Protein AF-A0A1I5FTM3-F1 (afdb_monomer_lite)

Sequence (82 aa):
MTKNQRKLVRLMETVGDDKFFELLDTFNGETIYFTPCFNIQARNEAIRKDWNEGKGLTIHELSEKYQMSKSRIYDILPLIEK

Structure (mmCIF, N/CA/C/O backbone):
data_AF-A0A1I5FTM3-F1
#
_entry.id   AF-A0A1I5FTM3-F1
#
loop_
_atom_site.group_PDB
_atom_site.id
_atom_site.type_symbol
_atom_site.label_atom_id
_atom_site.label_alt_id
_atom_site.label_comp_id
_atom_site.label_asym_id
_atom_site.label_entity_id
_atom_site.label_seq_id
_atom_site.pdbx_PDB_ins_code
_atom_site.Cartn_x
_atom_site.Cartn_y
_atom_site.Cartn_z
_atom_site.occupancy
_atom_site.B_iso_or_equiv
_atom_site.auth_seq_id
_atom_site.auth_comp_id
_atom_site.auth_asym_id
_atom_site.auth_atom_id
_atom_site.pdbx_PDB_model_num
ATOM 1 N N . MET A 1 1 ? 17.288 -14.375 -6.819 1.00 69.12 1 MET A N 1
ATOM 2 C CA . MET A 1 1 ? 16.378 -13.315 -7.307 1.00 69.12 1 MET A CA 1
ATOM 3 C C . MET A 1 1 ? 16.270 -12.201 -6.270 1.00 69.12 1 MET A C 1
ATOM 5 O O . MET A 1 1 ? 16.003 -12.484 -5.104 1.00 69.12 1 MET A O 1
ATOM 9 N N . THR A 1 2 ? 16.509 -10.949 -6.650 1.00 91.00 2 THR A N 1
ATOM 10 C CA . THR A 1 2 ? 16.448 -9.799 -5.735 1.00 91.00 2 THR A CA 1
ATOM 11 C C . THR A 1 2 ? 15.002 -9.471 -5.337 1.00 91.00 2 THR A C 1
ATOM 13 O O . THR A 1 2 ? 14.036 -9.939 -5.947 1.00 91.00 2 THR A O 1
ATOM 16 N N . LYS A 1 3 ? 14.821 -8.657 -4.285 1.00 80.81 3 LYS A N 1
ATOM 17 C CA . LYS A 1 3 ? 13.494 -8.163 -3.864 1.00 80.81 3 LYS A CA 1
ATOM 18 C C . LYS A 1 3 ? 12.791 -7.391 -4.990 1.00 80.81 3 LYS A C 1
ATOM 20 O O . LYS A 1 3 ? 11.581 -7.519 -5.135 1.00 80.81 3 LYS A O 1
ATOM 25 N N . ASN A 1 4 ? 13.547 -6.645 -5.796 1.00 84.19 4 ASN A N 1
ATOM 26 C CA . ASN A 1 4 ? 13.009 -5.871 -6.916 1.00 84.19 4 ASN A CA 1
ATOM 27 C C . ASN A 1 4 ? 12.613 -6.771 -8.089 1.00 84.19 4 ASN A C 1
ATOM 29 O O . ASN A 1 4 ? 11.524 -6.607 -8.622 1.00 84.19 4 ASN A O 1
ATOM 33 N N . GLN A 1 5 ? 13.420 -7.787 -8.411 1.00 87.62 5 GLN A N 1
ATOM 34 C CA . GLN A 1 5 ? 13.064 -8.772 -9.438 1.00 87.62 5 GLN A CA 1
ATOM 35 C C . GLN A 1 5 ? 11.756 -9.500 -9.095 1.00 87.62 5 GLN A C 1
ATOM 37 O O . GLN A 1 5 ? 10.890 -9.635 -9.947 1.00 87.62 5 GLN A O 1
ATOM 42 N N . ARG A 1 6 ? 11.554 -9.884 -7.825 1.00 91.56 6 ARG A N 1
ATOM 43 C CA . ARG A 1 6 ? 10.281 -10.477 -7.369 1.00 91.56 6 ARG A CA 1
ATOM 44 C C . ARG A 1 6 ? 9.079 -9.552 -7.561 1.00 91.56 6 ARG A C 1
ATOM 46 O O . ARG A 1 6 ? 8.003 -10.018 -7.913 1.00 91.56 6 ARG A O 1
ATOM 53 N N . LYS A 1 7 ? 9.249 -8.252 -7.312 1.00 88.81 7 LYS A N 1
ATOM 54 C CA . LYS A 1 7 ? 8.182 -7.263 -7.508 1.00 88.81 7 LYS A CA 1
ATOM 55 C C . LYS A 1 7 ? 7.862 -7.049 -8.987 1.00 88.81 7 LYS A C 1
ATOM 57 O O . LYS A 1 7 ? 6.692 -6.922 -9.311 1.00 88.81 7 LYS A O 1
ATOM 62 N N . LEU A 1 8 ? 8.877 -7.042 -9.853 1.00 90.12 8 LEU A N 1
ATOM 63 C CA . LEU A 1 8 ? 8.692 -6.924 -11.301 1.00 90.12 8 LEU A CA 1
ATOM 64 C C . LEU A 1 8 ? 7.942 -8.124 -11.878 1.00 90.12 8 LEU A C 1
ATOM 66 O O . LEU A 1 8 ? 6.997 -7.923 -12.628 1.00 90.12 8 LEU A O 1
ATOM 70 N N . VAL A 1 9 ? 8.287 -9.347 -11.458 1.00 92.06 9 VAL A N 1
ATOM 71 C CA . VAL A 1 9 ? 7.541 -10.556 -11.854 1.00 92.06 9 VAL A CA 1
ATOM 72 C C . VAL A 1 9 ? 6.072 -10.442 -11.446 1.00 92.06 9 VAL A C 1
ATOM 74 O O . VAL A 1 9 ? 5.187 -10.642 -12.265 1.00 92.06 9 VAL A O 1
ATOM 77 N N . ARG A 1 10 ? 5.796 -10.016 -10.209 1.00 90.69 10 ARG A N 1
ATOM 78 C CA . ARG A 1 10 ? 4.414 -9.842 -9.742 1.00 90.69 10 ARG A CA 1
ATOM 79 C C . ARG A 1 10 ? 3.662 -8.730 -10.480 1.00 90.69 10 ARG A C 1
ATOM 81 O O . ARG A 1 10 ? 2.453 -8.830 -10.664 1.00 90.69 10 ARG A O 1
ATOM 88 N N . LEU A 1 11 ? 4.357 -7.664 -10.874 1.00 90.31 11 LEU A N 1
ATOM 89 C CA . LEU A 1 11 ? 3.776 -6.595 -11.685 1.00 90.31 11 LEU A CA 1
ATOM 90 C C . LEU A 1 11 ? 3.400 -7.118 -13.078 1.00 90.31 11 LEU A C 1
ATOM 92 O O . LEU A 1 11 ? 2.284 -6.868 -13.521 1.00 90.31 11 LEU A O 1
ATOM 96 N N . MET A 1 12 ? 4.287 -7.891 -13.710 1.00 92.19 12 MET A N 1
ATOM 97 C CA . MET A 1 12 ? 4.030 -8.564 -14.986 1.00 92.19 12 MET A CA 1
ATOM 98 C C . MET A 1 12 ? 2.808 -9.486 -14.893 1.00 92.19 12 MET A C 1
ATOM 100 O O . MET A 1 12 ? 1.881 -9.338 -15.677 1.00 92.19 12 MET A O 1
ATOM 104 N N . GLU A 1 13 ? 2.730 -10.337 -13.864 1.00 93.44 13 GLU A N 1
ATOM 105 C CA . GLU A 1 13 ? 1.571 -11.216 -13.620 1.00 93.44 13 GLU A CA 1
ATOM 106 C C . GLU A 1 13 ? 0.257 -10.444 -13.407 1.00 93.44 13 GLU A C 1
ATOM 108 O O . GLU A 1 13 ? -0.812 -10.923 -13.773 1.00 93.44 13 GLU A O 1
ATOM 113 N N . THR A 1 14 ? 0.318 -9.257 -12.795 1.00 91.38 14 THR A N 1
ATOM 114 C CA . THR A 1 14 ? -0.877 -8.450 -12.489 1.00 91.38 14 THR A CA 1
ATOM 115 C C . THR A 1 14 ? -1.420 -7.736 -13.725 1.00 91.38 14 THR A C 1
ATOM 117 O O . THR A 1 14 ? -2.631 -7.586 -13.868 1.00 91.38 14 THR A O 1
ATOM 120 N N . VAL A 1 15 ? -0.527 -7.245 -14.583 1.00 91.75 15 VAL A N 1
ATOM 121 C CA . VAL A 1 15 ? -0.878 -6.390 -15.726 1.00 91.75 15 VAL A CA 1
ATOM 122 C C . VAL A 1 15 ? -1.002 -7.201 -17.026 1.00 91.75 15 VAL A C 1
ATOM 124 O O . VAL A 1 15 ? -1.717 -6.786 -17.935 1.00 91.75 15 VAL A O 1
ATOM 127 N N . GLY A 1 16 ? -0.374 -8.378 -17.088 1.00 94.12 16 GLY A N 1
ATOM 128 C CA . GLY A 1 16 ? -0.294 -9.237 -18.267 1.00 94.12 16 GLY A CA 1
ATOM 129 C C . GLY A 1 16 ? 0.896 -8.895 -19.165 1.00 94.12 16 GLY A C 1
ATOM 130 O O . GLY A 1 16 ? 1.342 -7.747 -19.214 1.00 94.12 16 GLY A O 1
ATOM 131 N N . ASP A 1 17 ? 1.397 -9.902 -19.882 1.00 92.50 17 ASP A N 1
ATOM 132 C CA . ASP A 1 17 ? 2.650 -9.828 -20.644 1.00 92.50 17 ASP A CA 1
ATOM 133 C C . ASP A 1 17 ? 2.641 -8.702 -21.691 1.00 92.50 17 ASP A C 1
ATOM 135 O O . ASP A 1 17 ? 3.538 -7.860 -21.686 1.00 92.50 17 ASP A O 1
ATOM 139 N N . ASP A 1 18 ? 1.598 -8.619 -22.524 1.00 93.12 18 ASP A N 1
ATOM 140 C CA . ASP A 1 18 ? 1.498 -7.624 -23.605 1.00 93.12 18 ASP A CA 1
ATOM 141 C C . ASP A 1 18 ? 1.633 -6.188 -23.082 1.00 93.12 18 ASP A C 1
ATOM 143 O O . ASP A 1 18 ? 2.410 -5.377 -23.589 1.00 93.12 18 ASP A O 1
ATOM 147 N N . LYS A 1 19 ? 0.898 -5.883 -22.009 1.00 94.12 19 LYS A N 1
ATOM 148 C CA . LYS A 1 19 ? 0.905 -4.560 -21.384 1.00 94.12 19 LYS A CA 1
ATOM 149 C C . LYS A 1 19 ? 2.168 -4.309 -20.579 1.00 94.12 19 LYS A C 1
ATOM 151 O O . LYS A 1 19 ? 2.628 -3.174 -20.520 1.00 94.12 19 LYS A O 1
ATOM 156 N N . PHE A 1 20 ? 2.763 -5.341 -19.994 1.00 94.81 20 PHE A N 1
ATOM 157 C CA . PHE A 1 20 ? 4.038 -5.208 -19.307 1.00 94.81 20 PHE A CA 1
ATOM 158 C C . PHE A 1 20 ? 5.166 -4.810 -20.269 1.00 94.81 20 PHE A C 1
ATOM 160 O O . PHE A 1 20 ? 5.929 -3.899 -19.952 1.00 94.81 20 PHE A O 1
ATOM 167 N N . PHE A 1 21 ? 5.242 -5.419 -21.457 1.00 93.88 21 PHE A N 1
ATOM 168 C CA . PHE A 1 21 ? 6.234 -5.037 -22.467 1.00 93.88 21 PHE A CA 1
ATOM 169 C C . PHE A 1 21 ? 6.001 -3.629 -23.024 1.00 93.88 21 PHE A C 1
ATOM 171 O O . PHE A 1 21 ? 6.965 -2.883 -23.173 1.00 93.88 21 PHE A O 1
ATOM 178 N N . GLU A 1 22 ? 4.744 -3.228 -23.244 1.00 95.12 22 GLU A N 1
ATOM 179 C CA . GLU A 1 22 ? 4.397 -1.851 -23.635 1.00 95.12 22 GLU A CA 1
ATOM 180 C C . GLU A 1 22 ? 4.890 -0.827 -22.594 1.00 95.12 22 GLU A C 1
ATOM 182 O O . GLU A 1 22 ? 5.468 0.203 -22.948 1.00 95.12 22 GLU A O 1
ATOM 187 N N . LEU A 1 23 ? 4.738 -1.130 -21.298 1.00 92.00 23 LEU A N 1
ATOM 188 C CA . LEU A 1 23 ? 5.247 -0.282 -20.215 1.00 92.00 23 LEU A CA 1
ATOM 189 C C . LEU A 1 23 ? 6.782 -0.241 -20.194 1.00 92.00 23 LEU A C 1
ATOM 191 O O . LEU A 1 23 ? 7.355 0.827 -19.987 1.00 92.00 23 LEU A O 1
ATOM 195 N N . LEU A 1 24 ? 7.459 -1.374 -20.405 1.00 91.94 24 LEU A N 1
ATOM 196 C CA . LEU A 1 24 ? 8.925 -1.410 -20.442 1.00 91.94 24 LEU A CA 1
ATOM 197 C C . LEU A 1 24 ? 9.501 -0.574 -21.588 1.00 91.94 24 LEU A C 1
ATOM 199 O O . LEU A 1 24 ? 10.515 0.090 -21.383 1.00 91.94 24 LEU A O 1
ATOM 203 N N . ASP A 1 25 ? 8.864 -0.597 -22.758 1.00 94.25 25 ASP A N 1
ATOM 204 C CA . ASP A 1 25 ? 9.271 0.228 -23.898 1.00 94.25 25 ASP A CA 1
ATOM 205 C C . ASP A 1 25 ? 9.022 1.717 -23.618 1.00 94.25 25 ASP A C 1
ATOM 207 O O . ASP A 1 25 ? 9.917 2.546 -23.781 1.00 94.25 25 ASP A O 1
ATOM 211 N N . THR A 1 26 ? 7.843 2.039 -23.076 1.00 94.06 26 THR A N 1
ATOM 212 C CA . THR A 1 26 ? 7.442 3.419 -22.756 1.00 94.06 26 THR A CA 1
ATOM 213 C C . THR A 1 26 ? 8.387 4.089 -21.755 1.00 94.06 26 THR A C 1
ATOM 215 O O . THR A 1 26 ? 8.700 5.266 -21.901 1.00 94.06 26 THR A O 1
ATOM 218 N N . PHE A 1 27 ? 8.846 3.355 -20.738 1.00 90.44 27 PHE A N 1
ATOM 219 C CA . PHE A 1 27 ? 9.673 3.895 -19.651 1.00 90.44 27 PHE A CA 1
ATOM 220 C C . PHE A 1 27 ? 11.152 3.509 -19.755 1.00 90.44 27 PHE A C 1
ATOM 222 O O . PHE A 1 27 ? 11.886 3.534 -18.760 1.00 90.44 27 PHE A O 1
ATOM 229 N N . ASN A 1 28 ? 11.604 3.099 -20.938 1.00 90.69 28 ASN A N 1
ATOM 230 C CA . ASN A 1 28 ? 12.969 2.640 -21.130 1.00 90.69 28 ASN A CA 1
ATOM 231 C C . ASN A 1 28 ? 13.987 3.736 -20.761 1.00 90.69 28 ASN A C 1
ATOM 233 O O . ASN A 1 28 ? 13.940 4.856 -21.263 1.00 90.69 28 ASN A O 1
ATOM 237 N N . GLY A 1 29 ? 14.927 3.401 -19.873 1.00 88.75 29 GLY A N 1
ATOM 238 C CA . GLY A 1 29 ? 15.944 4.330 -19.373 1.00 88.75 29 GLY A CA 1
ATOM 239 C C . GLY A 1 29 ? 15.466 5.280 -18.269 1.00 88.75 29 GLY A C 1
ATOM 240 O O . GLY A 1 29 ? 16.292 5.981 -17.682 1.00 88.75 29 GLY A O 1
ATOM 241 N N . GLU A 1 30 ? 14.178 5.276 -17.925 1.00 90.38 30 GLU A N 1
ATOM 242 C CA . GLU A 1 30 ? 13.633 6.098 -16.848 1.00 90.38 30 GLU A CA 1
ATOM 243 C C . GLU A 1 30 ? 13.653 5.373 -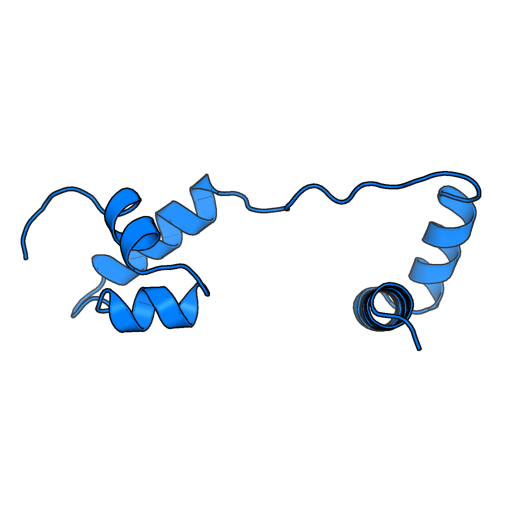15.495 1.00 90.38 30 GLU A C 1
ATOM 245 O O . GLU A 1 30 ? 13.481 4.158 -15.385 1.00 90.38 30 GLU A O 1
ATOM 250 N N . THR A 1 31 ? 13.834 6.138 -14.416 1.00 88.62 31 THR A N 1
ATOM 251 C CA . THR A 1 31 ? 13.633 5.634 -13.051 1.00 88.62 31 THR A CA 1
ATOM 252 C C . THR A 1 31 ? 12.250 6.045 -12.563 1.00 88.62 31 THR A C 1
ATOM 254 O O . THR A 1 31 ? 12.045 7.187 -12.156 1.00 88.62 31 THR A O 1
ATOM 257 N N . ILE A 1 32 ? 11.302 5.106 -12.559 1.00 83.38 32 ILE A N 1
ATOM 258 C CA . ILE A 1 32 ? 9.940 5.355 -12.071 1.00 83.38 32 ILE A CA 1
ATOM 259 C C . ILE A 1 32 ? 9.871 5.151 -10.559 1.00 83.38 32 ILE A C 1
ATOM 261 O O . ILE A 1 32 ? 10.155 4.067 -10.039 1.00 83.38 32 ILE A O 1
ATOM 265 N N . TYR A 1 33 ? 9.417 6.180 -9.846 1.00 83.69 33 TYR A N 1
ATOM 266 C CA . TYR A 1 33 ? 9.078 6.073 -8.434 1.00 83.69 33 TYR A CA 1
ATOM 267 C C . TYR A 1 33 ? 7.570 5.889 -8.256 1.00 83.69 33 TYR A C 1
ATOM 269 O O . TYR A 1 33 ? 6.785 6.808 -8.482 1.00 83.69 33 TYR A O 1
ATOM 277 N N . PHE A 1 34 ? 7.161 4.706 -7.797 1.00 76.56 34 PHE A N 1
ATOM 278 C CA . PHE A 1 34 ? 5.786 4.483 -7.364 1.00 76.56 34 PHE A CA 1
ATOM 279 C C . PHE A 1 34 ? 5.579 5.151 -6.009 1.00 76.56 34 PHE A C 1
ATOM 281 O O . PHE A 1 34 ? 6.031 4.646 -4.975 1.00 76.56 34 PHE A O 1
ATOM 288 N N . THR A 1 35 ? 4.884 6.286 -6.011 1.00 68.81 35 THR A N 1
ATOM 289 C CA . THR A 1 35 ? 4.374 6.851 -4.767 1.00 68.81 35 THR A CA 1
ATOM 290 C C . THR A 1 35 ? 3.385 5.862 -4.149 1.00 68.81 35 THR A C 1
ATOM 292 O O . THR A 1 35 ? 2.694 5.133 -4.867 1.00 68.81 35 THR A O 1
ATOM 295 N N . PRO A 1 36 ? 3.307 5.778 -2.812 1.00 66.12 36 PRO A N 1
ATOM 296 C CA . PRO A 1 36 ? 2.297 4.957 -2.170 1.00 66.12 36 PRO A 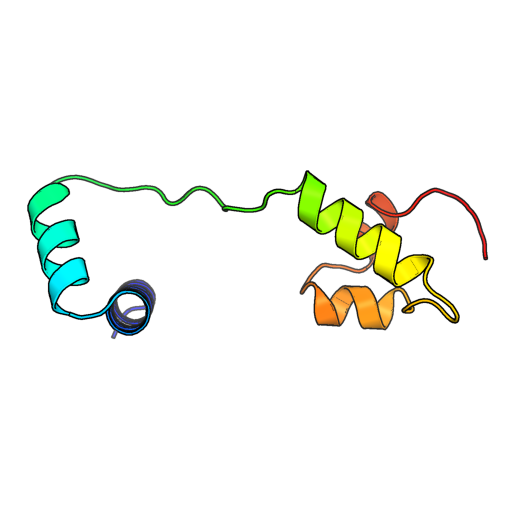CA 1
ATOM 297 C C . PRO A 1 36 ? 0.912 5.412 -2.657 1.00 66.12 36 PRO A C 1
ATOM 299 O O . PRO A 1 36 ? 0.467 6.498 -2.292 1.00 66.12 36 PRO A O 1
ATOM 302 N N . CYS A 1 37 ? 0.225 4.599 -3.471 1.00 55.78 37 CYS A N 1
ATOM 303 C CA . CYS A 1 37 ? -1.142 4.868 -3.931 1.00 55.78 37 CYS A CA 1
ATOM 304 C C . CYS A 1 37 ? -2.151 4.614 -2.801 1.00 55.78 37 CYS A C 1
ATOM 306 O O . CYS A 1 37 ? -3.136 3.894 -2.933 1.00 55.78 37 CYS A O 1
ATOM 308 N N . PHE A 1 38 ? -1.898 5.180 -1.629 1.00 58.50 38 PHE A N 1
ATOM 309 C CA . PHE A 1 38 ? -2.919 5.253 -0.614 1.00 58.50 38 PHE A CA 1
ATOM 310 C C . PHE A 1 38 ? -3.723 6.493 -0.950 1.00 58.50 38 PHE A C 1
ATOM 312 O O . PHE A 1 38 ? -3.278 7.610 -0.700 1.00 58.50 38 PHE A O 1
ATOM 319 N N . ASN A 1 39 ? -4.931 6.306 -1.478 1.00 74.81 39 ASN A N 1
ATOM 320 C CA . ASN A 1 39 ? -5.975 7.268 -1.173 1.00 74.81 39 ASN A CA 1
ATOM 321 C C . ASN A 1 39 ? -6.189 7.167 0.347 1.00 74.81 39 ASN A C 1
ATOM 323 O O . ASN A 1 39 ? -6.978 6.360 0.837 1.00 74.81 39 ASN A O 1
ATOM 327 N N . ILE A 1 40 ? -5.336 7.875 1.095 1.00 79.00 40 ILE A N 1
ATOM 328 C CA . ILE A 1 40 ? -5.268 7.837 2.556 1.00 79.00 40 ILE A CA 1
ATOM 329 C C . ILE A 1 40 ? -6.639 8.206 3.105 1.00 79.00 40 ILE A C 1
ATOM 331 O O . ILE A 1 40 ? -7.089 7.589 4.063 1.00 79.00 40 ILE A O 1
ATOM 335 N N . GLN A 1 41 ? -7.308 9.156 2.455 1.00 80.56 41 GLN A N 1
ATOM 336 C CA . GLN A 1 41 ? -8.663 9.582 2.750 1.00 80.56 41 GLN A CA 1
ATOM 337 C C . GLN A 1 41 ? -9.640 8.410 2.604 1.00 80.56 41 GLN A C 1
ATOM 339 O O . GLN A 1 41 ? -10.258 8.039 3.597 1.00 80.56 41 GLN A O 1
ATOM 344 N N . ALA A 1 42 ? -9.687 7.741 1.447 1.00 84.31 42 ALA A N 1
ATOM 345 C CA . ALA A 1 42 ? -10.579 6.597 1.232 1.00 84.31 42 ALA A CA 1
ATOM 346 C C . ALA A 1 42 ? -10.286 5.417 2.177 1.00 84.31 42 ALA A C 1
ATOM 348 O O . ALA A 1 42 ? -11.208 4.793 2.698 1.00 84.31 42 ALA A O 1
ATOM 349 N N . ARG A 1 43 ? -9.009 5.121 2.463 1.00 87.94 43 ARG A N 1
ATOM 350 C CA . ARG A 1 43 ? -8.639 4.096 3.456 1.00 87.94 43 ARG A CA 1
ATOM 351 C C . ARG A 1 43 ? -9.122 4.490 4.852 1.00 87.94 43 ARG A C 1
ATOM 353 O O . ARG A 1 43 ? -9.667 3.659 5.567 1.00 87.94 43 ARG A O 1
ATOM 360 N N . ASN A 1 44 ? -8.900 5.738 5.256 1.00 89.81 44 ASN A N 1
ATOM 361 C CA . A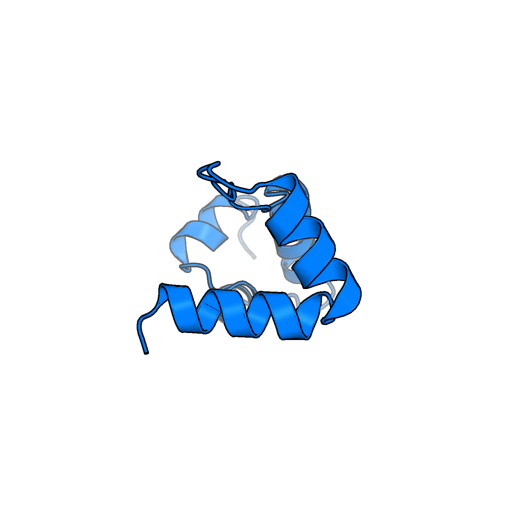SN A 1 44 ? -9.301 6.224 6.573 1.00 89.81 44 ASN A CA 1
ATOM 362 C C . ASN A 1 44 ? -10.832 6.242 6.719 1.00 89.81 44 ASN A C 1
ATOM 364 O O . ASN A 1 44 ? -11.343 5.909 7.783 1.00 89.81 44 ASN A O 1
ATOM 368 N N . GLU A 1 45 ? -11.566 6.578 5.658 1.00 87.62 45 GLU A N 1
ATOM 369 C CA . GLU A 1 45 ? -13.026 6.461 5.606 1.00 87.62 45 GLU A CA 1
ATOM 370 C C . GLU A 1 45 ? -13.486 5.007 5.739 1.00 87.62 45 GLU A C 1
ATOM 372 O O . GLU A 1 45 ? -14.373 4.7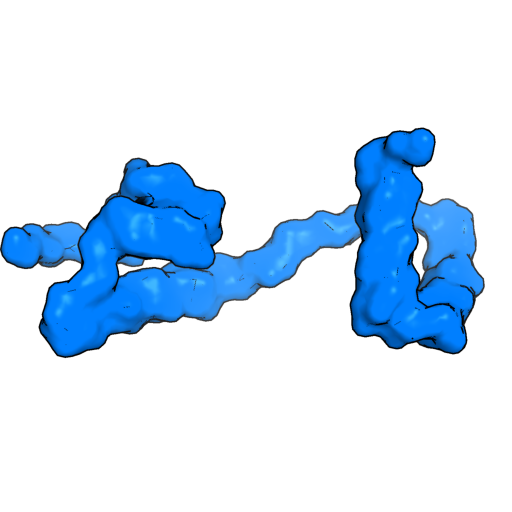30 6.544 1.00 87.62 45 GLU A O 1
ATOM 377 N N . ALA A 1 46 ? -12.841 4.069 5.040 1.00 89.06 46 ALA A N 1
ATOM 378 C CA . ALA A 1 46 ? -13.132 2.642 5.171 1.00 89.06 46 ALA A CA 1
ATOM 379 C C . ALA A 1 46 ? -12.876 2.127 6.601 1.00 89.06 46 ALA A C 1
ATOM 381 O O . ALA A 1 46 ? -13.731 1.450 7.168 1.00 89.06 46 ALA A O 1
ATOM 382 N N . ILE A 1 47 ? -11.761 2.530 7.226 1.00 90.81 47 ILE A N 1
ATOM 383 C CA . ILE A 1 47 ? -11.444 2.215 8.632 1.00 90.81 47 ILE A CA 1
ATOM 384 C C . ILE A 1 47 ? -12.533 2.754 9.572 1.00 90.81 47 ILE A C 1
ATOM 386 O O . ILE A 1 47 ? -12.990 2.042 10.465 1.00 90.81 47 ILE A O 1
ATOM 390 N N . ARG A 1 48 ? -12.986 3.999 9.372 1.00 90.31 48 ARG A N 1
ATOM 391 C CA . ARG A 1 48 ? -14.058 4.604 10.183 1.00 90.31 48 ARG A CA 1
ATOM 392 C C . ARG A 1 48 ? -15.404 3.923 9.967 1.00 90.31 48 ARG A C 1
ATOM 394 O O . ARG A 1 48 ? -16.175 3.812 10.916 1.00 90.31 48 ARG A O 1
ATOM 401 N N . LYS A 1 49 ? -15.706 3.487 8.744 1.00 90.12 49 LYS A N 1
ATOM 402 C CA . LYS A 1 49 ? -16.930 2.739 8.453 1.00 90.12 49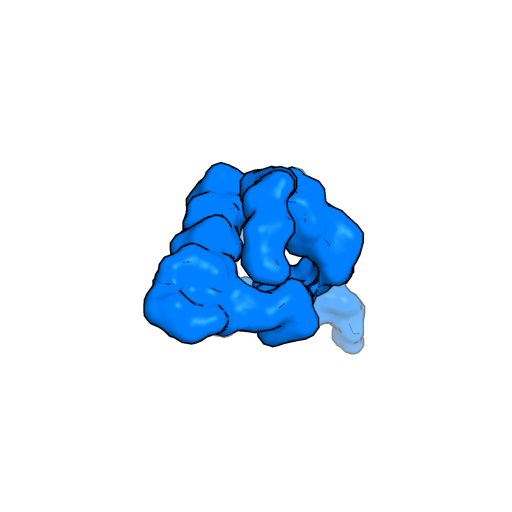 LYS A CA 1
ATOM 403 C C . LYS A 1 49 ? -16.921 1.401 9.189 1.00 90.12 49 LYS A C 1
ATOM 405 O O . LYS A 1 49 ? -17.835 1.145 9.964 1.00 90.12 49 LYS A O 1
ATOM 410 N N . ASP A 1 50 ? -15.851 0.624 9.033 1.00 90.44 50 ASP A N 1
ATOM 411 C CA . ASP A 1 50 ? -15.684 -0.674 9.696 1.00 90.44 50 ASP A CA 1
ATOM 412 C C . ASP A 1 50 ? -15.750 -0.570 11.233 1.00 90.44 50 ASP A C 1
ATOM 414 O O . ASP A 1 50 ? -16.236 -1.480 11.901 1.00 90.44 50 ASP A O 1
ATOM 418 N N . TRP A 1 51 ? -15.280 0.539 11.812 1.00 90.62 51 TRP A N 1
ATOM 419 C CA . TRP A 1 51 ? -15.378 0.817 13.251 1.00 90.62 51 TRP A CA 1
ATOM 420 C C . TRP A 1 51 ? -16.821 1.059 13.733 1.00 90.62 51 TRP A C 1
ATOM 422 O O . TRP A 1 51 ? -17.204 0.640 14.832 1.00 90.62 51 TRP A O 1
ATOM 432 N N . ASN A 1 52 ? -17.625 1.736 12.909 1.00 86.88 52 ASN A N 1
ATOM 433 C CA . ASN A 1 52 ? -18.976 2.188 13.251 1.00 86.88 52 ASN A CA 1
ATOM 434 C C . ASN A 1 52 ? -20.091 1.216 12.816 1.00 86.88 52 ASN A C 1
ATOM 436 O O . ASN A 1 52 ? -21.239 1.388 13.220 1.00 86.88 52 ASN A O 1
ATOM 440 N N . GLU A 1 53 ? -19.796 0.208 11.994 1.00 84.75 53 GLU A N 1
ATOM 441 C CA . GLU A 1 53 ? -20.810 -0.660 11.384 1.00 84.75 53 GLU A CA 1
ATOM 442 C C . GLU A 1 53 ? -21.283 -1.786 12.326 1.00 84.75 53 GLU A C 1
ATOM 444 O O . GLU A 1 53 ? -20.556 -2.735 12.615 1.00 84.75 53 GLU A O 1
ATOM 449 N N . GLY A 1 54 ? -22.532 -1.711 12.803 1.00 75.38 54 GLY A N 1
ATOM 450 C CA . GLY A 1 54 ? -23.169 -2.765 13.605 1.00 75.38 54 GLY A CA 1
ATOM 451 C C . GLY A 1 54 ? -22.448 -3.031 14.934 1.00 75.38 54 GLY A C 1
ATOM 452 O O . GLY A 1 54 ? -22.492 -2.204 15.842 1.00 75.38 54 GLY A O 1
ATOM 453 N N . LYS A 1 55 ? -21.779 -4.189 15.061 1.00 75.81 55 LYS A N 1
ATOM 454 C CA . LYS A 1 55 ? -20.900 -4.492 16.211 1.00 75.81 55 LYS A CA 1
ATOM 455 C C . LYS A 1 55 ? -19.510 -3.847 16.110 1.00 75.81 55 LYS A C 1
ATOM 457 O O . LYS A 1 55 ? -18.830 -3.795 17.127 1.00 75.81 55 LYS A O 1
ATOM 462 N N . GLY A 1 56 ? -19.144 -3.289 14.954 1.00 81.88 56 GLY A N 1
ATOM 463 C CA . GLY A 1 56 ? -17.856 -2.655 14.666 1.00 81.88 56 GLY A CA 1
ATOM 464 C C . GLY A 1 56 ? -16.668 -3.616 14.772 1.00 81.88 56 GLY A C 1
ATOM 465 O O . GLY A 1 56 ? -16.650 -4.507 15.616 1.00 81.88 56 GLY A O 1
ATOM 466 N N . LEU A 1 57 ? -15.648 -3.434 13.938 1.00 88.88 57 LEU A N 1
ATOM 467 C CA . LEU A 1 57 ? -14.372 -4.123 14.143 1.00 88.88 57 LEU A CA 1
ATOM 468 C C . LEU A 1 57 ? -13.630 -3.517 15.340 1.00 88.88 57 LEU A C 1
ATOM 470 O O . LEU A 1 57 ? -13.598 -2.300 15.525 1.00 88.88 57 LEU A O 1
ATOM 474 N N . THR A 1 58 ? -12.988 -4.364 16.136 1.00 90.62 58 THR A N 1
ATOM 475 C CA . THR A 1 58 ? -12.065 -3.935 17.189 1.00 90.62 58 THR A CA 1
ATOM 476 C C . THR A 1 58 ? -10.790 -3.338 16.587 1.00 90.62 58 THR A C 1
ATOM 478 O O . THR A 1 58 ? -10.417 -3.605 15.444 1.00 90.62 58 THR A O 1
ATOM 481 N N . ILE A 1 59 ? -10.041 -2.571 17.386 1.00 91.44 59 ILE A N 1
ATOM 482 C CA . ILE A 1 59 ? -8.734 -2.022 16.977 1.00 91.44 59 ILE A CA 1
ATOM 483 C C . ILE A 1 59 ? -7.769 -3.124 16.520 1.00 91.44 59 ILE A C 1
ATOM 485 O O . ILE A 1 59 ? -6.955 -2.906 15.622 1.00 91.44 59 ILE A O 1
ATOM 489 N N . HIS A 1 60 ? -7.841 -4.309 17.134 1.00 91.44 60 HIS A N 1
ATOM 490 C CA . HIS A 1 60 ? -7.000 -5.437 16.749 1.00 91.44 60 HIS A CA 1
ATOM 491 C C . HIS A 1 60 ? -7.348 -5.948 15.349 1.00 91.44 60 HIS A C 1
ATOM 493 O O . HIS A 1 60 ? -6.444 -6.073 14.527 1.00 91.44 60 HIS A O 1
ATOM 499 N N . GLU A 1 61 ? -8.633 -6.149 15.060 1.00 92.38 61 GLU A N 1
ATOM 500 C CA . GLU A 1 61 ? -9.110 -6.610 13.750 1.00 92.38 61 GLU A CA 1
ATOM 501 C C . GLU A 1 61 ? -8.850 -5.568 12.650 1.00 92.38 61 GLU A C 1
ATOM 503 O O . GLU A 1 61 ? -8.426 -5.915 11.549 1.00 92.38 61 GLU A O 1
ATOM 508 N N . LEU A 1 62 ? -9.018 -4.275 12.951 1.00 91.44 62 LEU A N 1
ATOM 509 C CA . LEU A 1 62 ? -8.665 -3.184 12.034 1.00 91.44 62 LEU A CA 1
ATOM 510 C C . LEU A 1 62 ? -7.159 -3.155 11.736 1.00 91.44 62 LEU A C 1
ATOM 512 O O . LEU A 1 62 ? -6.747 -2.972 10.591 1.00 91.44 62 LEU A O 1
ATOM 516 N N . SER A 1 63 ? -6.327 -3.358 12.757 1.00 92.12 63 SER A N 1
ATOM 517 C CA . SER A 1 63 ? -4.870 -3.409 12.614 1.00 92.12 63 SER A CA 1
ATOM 518 C C . SER A 1 63 ? -4.432 -4.543 11.681 1.00 92.12 63 SER A C 1
ATOM 520 O O . SER A 1 63 ? -3.594 -4.314 10.807 1.00 92.12 63 SER A O 1
ATOM 522 N N . GLU A 1 64 ? -5.038 -5.725 11.804 1.00 92.12 64 GLU A N 1
ATOM 523 C CA . GLU A 1 64 ? -4.763 -6.869 10.929 1.00 92.12 64 GLU A CA 1
ATOM 524 C C . GLU A 1 64 ? -5.285 -6.652 9.504 1.00 92.12 64 GLU A C 1
ATOM 526 O O . GLU A 1 64 ? -4.523 -6.796 8.545 1.00 92.12 64 GLU A O 1
ATOM 531 N N . LYS A 1 65 ? -6.548 -6.229 9.355 1.00 89.12 65 LYS A N 1
ATOM 532 C CA . LYS A 1 65 ? -7.199 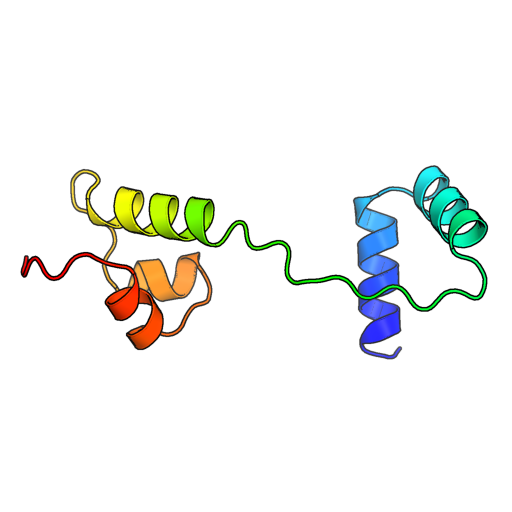-6.014 8.051 1.00 89.12 65 LYS A CA 1
ATOM 533 C C . LYS A 1 65 ? -6.468 -4.979 7.196 1.00 89.12 65 LYS A C 1
ATOM 535 O O . LYS A 1 65 ? -6.283 -5.188 5.999 1.00 89.12 65 LYS A O 1
ATOM 540 N N . TYR A 1 66 ? -6.039 -3.874 7.804 1.00 89.19 66 TYR A N 1
ATOM 541 C CA . TYR A 1 66 ? -5.381 -2.771 7.096 1.00 89.19 66 TYR A CA 1
ATOM 542 C C . TYR A 1 66 ? -3.850 -2.824 7.160 1.00 89.19 66 TYR A C 1
ATOM 544 O O . TYR A 1 66 ? -3.194 -1.973 6.559 1.00 89.19 66 TYR A O 1
ATOM 552 N N . GLN A 1 67 ? -3.273 -3.810 7.858 1.00 88.38 67 GLN A N 1
ATOM 553 C CA . GLN A 1 67 ? -1.828 -3.949 8.083 1.00 88.38 67 GLN A CA 1
ATOM 554 C C . GLN A 1 67 ? -1.188 -2.668 8.651 1.00 88.38 67 GLN A C 1
ATOM 556 O O . GLN A 1 67 ? -0.137 -2.206 8.202 1.00 88.38 67 GLN A O 1
ATOM 561 N N . MET A 1 68 ? -1.844 -2.063 9.643 1.00 88.19 68 MET A N 1
ATOM 562 C CA . MET A 1 68 ? -1.411 -0.818 10.289 1.00 88.19 68 MET A CA 1
ATOM 563 C C . MET A 1 68 ? -1.177 -1.039 11.776 1.00 88.19 68 MET A C 1
ATOM 565 O O . MET A 1 68 ? -1.834 -1.872 12.393 1.00 88.19 68 MET A O 1
ATOM 569 N N . SER A 1 69 ? -0.266 -0.276 12.383 1.00 91.62 69 SER A N 1
ATOM 570 C CA . SER A 1 69 ? -0.081 -0.335 13.834 1.00 91.62 69 SER A CA 1
ATOM 571 C C . SER A 1 69 ? -1.343 0.133 14.561 1.00 91.62 69 SER A C 1
ATOM 573 O O . SER A 1 69 ? -2.038 1.037 14.096 1.00 91.62 69 SER A O 1
ATOM 575 N N . LYS A 1 70 ? -1.613 -0.437 15.741 1.00 90.56 70 LYS A N 1
ATOM 576 C CA . LYS A 1 70 ? -2.758 -0.039 16.577 1.00 90.56 70 LYS A CA 1
ATOM 577 C C . LYS A 1 70 ? -2.760 1.465 16.867 1.00 90.56 70 LYS A C 1
ATOM 579 O O . LYS A 1 70 ? -3.791 2.101 16.715 1.00 90.56 70 LYS A O 1
ATOM 584 N N . SER A 1 71 ? -1.595 2.042 17.184 1.00 91.38 71 SER A N 1
ATOM 585 C CA . SER A 1 71 ? -1.429 3.495 17.373 1.00 91.38 71 SER A CA 1
ATOM 586 C C . SER A 1 71 ? -1.915 4.298 16.165 1.00 91.38 71 SER A C 1
ATOM 588 O O . SER A 1 71 ? -2.664 5.250 16.332 1.00 91.38 71 SER A O 1
ATOM 590 N N . ARG A 1 72 ? -1.587 3.869 14.944 1.00 89.00 72 ARG A N 1
ATOM 591 C CA . ARG A 1 72 ? -2.014 4.580 13.737 1.00 89.00 72 ARG A CA 1
ATOM 592 C C . ARG A 1 72 ? -3.503 4.407 13.435 1.00 89.00 72 ARG A C 1
ATOM 594 O O . ARG A 1 72 ? -4.084 5.266 12.787 1.00 89.00 72 ARG A O 1
ATOM 601 N N . ILE A 1 73 ? -4.114 3.306 13.877 1.00 91.81 73 ILE A N 1
ATOM 602 C CA . ILE A 1 73 ? -5.573 3.134 13.838 1.00 91.81 73 ILE A CA 1
ATOM 603 C C . ILE A 1 73 ? -6.242 4.096 14.830 1.00 91.81 73 ILE A C 1
ATOM 605 O O . ILE A 1 73 ? -7.208 4.752 14.450 1.00 91.81 73 ILE A O 1
ATOM 609 N N . TYR A 1 74 ? -5.703 4.252 16.047 1.00 90.88 74 TYR A N 1
ATOM 610 C CA . TYR A 1 74 ? -6.199 5.239 17.017 1.00 90.88 74 TYR A CA 1
ATOM 611 C C . TYR A 1 74 ? -6.169 6.670 16.465 1.00 90.88 74 TYR A C 1
ATOM 613 O O . TYR A 1 74 ? -7.156 7.379 16.616 1.00 90.88 74 TYR A O 1
ATOM 621 N N . ASP A 1 75 ? -5.111 7.062 15.749 1.00 90.19 75 ASP A N 1
ATOM 622 C CA . ASP A 1 75 ? -5.015 8.397 15.128 1.00 90.19 75 ASP A CA 1
ATOM 623 C C . ASP A 1 75 ? -6.094 8.660 14.053 1.00 90.19 75 ASP A C 1
ATOM 625 O O . ASP A 1 75 ? -6.378 9.806 13.704 1.00 90.19 75 ASP A O 1
ATOM 629 N N . ILE A 1 76 ? -6.663 7.603 13.463 1.00 89.62 76 ILE A N 1
ATOM 630 C CA . ILE A 1 76 ? -7.632 7.693 12.357 1.00 89.62 76 ILE A CA 1
ATOM 631 C C . ILE A 1 76 ? -9.075 7.750 12.867 1.00 89.62 76 ILE A C 1
ATOM 633 O O . ILE A 1 76 ? -9.936 8.376 12.224 1.00 89.62 76 ILE A O 1
ATOM 637 N N . LEU A 1 77 ? -9.346 7.066 13.976 1.00 89.06 77 LEU A N 1
ATOM 638 C CA . LEU A 1 77 ? -10.672 6.961 14.562 1.00 89.06 77 LEU A CA 1
ATOM 639 C C . LEU A 1 77 ? -11.024 8.235 15.347 1.00 89.06 77 LEU A C 1
ATOM 641 O O . LEU A 1 77 ? -10.152 8.854 15.952 1.00 89.06 77 LEU A O 1
ATOM 645 N N . PRO A 1 78 ? -12.296 8.668 15.329 1.00 73.19 78 PRO A N 1
ATOM 646 C CA . PRO A 1 78 ? -12.733 9.786 16.159 1.00 73.19 78 PRO A CA 1
ATOM 647 C C . PRO A 1 78 ? -12.585 9.433 17.651 1.00 73.19 78 PRO A C 1
ATOM 649 O O . PRO A 1 78 ? -12.796 8.283 18.024 1.00 73.19 78 PRO A O 1
ATOM 652 N N . LEU A 1 79 ? -12.265 10.425 18.495 1.00 63.69 79 LEU A N 1
ATOM 653 C CA . LEU A 1 79 ? -12.065 10.340 19.962 1.00 63.69 79 LEU A CA 1
ATOM 654 C C . LEU A 1 79 ? -13.322 9.937 20.771 1.00 63.69 79 LEU A C 1
ATOM 656 O O . LEU A 1 79 ? -13.492 10.344 21.916 1.00 63.69 79 LEU A O 1
ATOM 660 N N . ILE A 1 80 ? -14.244 9.178 20.188 1.00 57.88 80 ILE A N 1
ATOM 661 C CA . ILE A 1 80 ? -15.465 8.759 20.864 1.00 57.88 80 ILE A CA 1
ATOM 662 C C . ILE A 1 80 ? -15.174 7.414 21.528 1.00 57.88 80 ILE A C 1
ATOM 664 O O . ILE A 1 80 ? -15.068 6.387 20.854 1.00 57.88 80 ILE A O 1
ATOM 668 N N . GLU A 1 81 ? -14.996 7.458 22.850 1.00 54.28 81 GLU A N 1
ATOM 669 C CA . GLU A 1 81 ? -14.950 6.280 23.715 1.00 54.28 81 GLU A CA 1
ATOM 670 C C . GLU A 1 81 ? -16.233 5.460 23.511 1.00 54.28 81 GLU A C 1
ATOM 672 O O . GLU A 1 81 ? -17.341 5.999 23.549 1.00 54.28 81 GLU A O 1
ATOM 677 N N . LYS A 1 82 ? -16.062 4.170 23.222 1.00 55.97 82 LYS A N 1
ATOM 678 C CA . LYS A 1 82 ? -17.142 3.185 23.117 1.00 55.97 82 LYS A CA 1
ATOM 679 C C . LYS A 1 82 ? -17.313 2.480 24.455 1.00 55.97 82 LYS A C 1
ATOM 681 O O . LYS A 1 82 ? -16.264 2.152 25.054 1.00 55.97 82 LYS A O 1
#

Secondary structure (DSSP, 8-state):
--HHHHHHHHHHHHH-HHHHHHHHHHTTT----------HHHHHHHHHHHHHSTT---HHHHHHHHT--HHHHHTTS-S---

Radius of gyration: 18.54 Å; chains: 1; bounding box: 40×24×48 Å

pLDDT: mean 85.75, std 10.0, range [54.28, 95.12]

Foldseek 3Di:
DDPVVVVLVVVCVVQDVVVSVVVCVVQPPHDDDDDPPPPVVVLLVVLQCQQPPDVHDDLVRSCVVVVHDSVVSVVSYPPDDD